Protein AF-A0A438C3E1-F1 (afdb_monomer)

Secondary structure (DSSP, 8-state):
-HHHHHHHHHHHHHHT-HHHHHHHHHHHHHHHHHHHHHHHHHHHHHHHHHHHHHHHHHHHHHHHHHHHHHHHSPPP---HHHHHHHH-SPPP----

Organism: Vitis vinifera (NCBI:txid29760)

Sequence (96 aa):
MEWGNRVMSIAARAANNNTVINVLLVGSFAALTVRSVNQQRNIEALEAEKESLVKTNKALKKTVWDWKQQLFGEPQPVPLARLKAIYGEAPPLQTG

Radius of gyration: 38.15 Å; Cα contacts (8 Å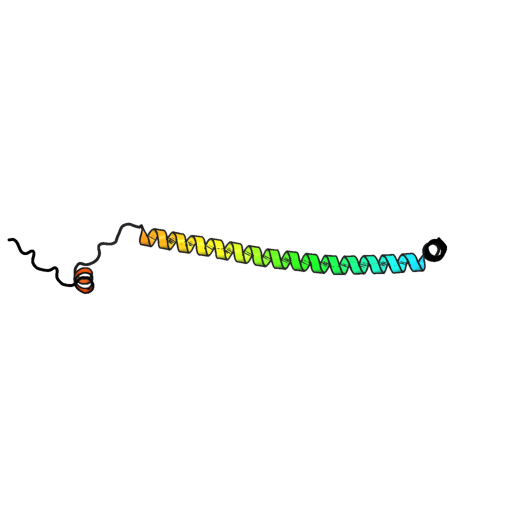, |Δi|>4): 8; chains: 1; bounding box: 75×18×107 Å

Foldseek 3Di:
DVVVVVVVVVVVVLVVDPVSVVVVVVVVVVVVVVVVVVVVVVVVVVVVVVVVVVVVVVVVVVVVVVVVCVVPPDDDPDDPVVVCVPVPDDDPPPPD

pLDDT: mean 84.18, std 11.84, range [44.78, 96.31]

Structure (mmCIF, N/CA/C/O backbone):
data_AF-A0A438C3E1-F1
#
_entry.id   AF-A0A438C3E1-F1
#
loop_
_atom_site.group_PDB
_atom_site.id
_atom_site.type_symbol
_atom_site.label_atom_id
_atom_site.label_alt_id
_atom_site.label_comp_id
_atom_site.label_asym_id
_atom_site.label_entity_id
_atom_site.label_seq_id
_atom_site.pdbx_PDB_ins_code
_atom_site.Cartn_x
_atom_site.Cartn_y
_atom_site.Cartn_z
_atom_site.occupancy
_atom_site.B_iso_or_equiv
_atom_site.auth_seq_id
_atom_site.auth_comp_id
_atom_site.auth_asym_id
_atom_site.auth_atom_id
_atom_site.pdbx_PDB_model_num
ATOM 1 N N . MET A 1 1 ? 44.626 4.286 -18.445 1.00 60.44 1 MET A N 1
ATOM 2 C CA . MET A 1 1 ? 44.160 4.931 -19.697 1.00 60.44 1 MET A CA 1
ATOM 3 C C . MET A 1 1 ? 43.727 3.919 -20.759 1.00 60.44 1 MET A C 1
ATOM 5 O O . MET A 1 1 ? 42.676 4.112 -21.351 1.00 60.44 1 MET A O 1
ATOM 9 N N . GLU A 1 2 ? 44.452 2.817 -20.977 1.00 73.31 2 GLU A N 1
ATOM 10 C CA . GLU A 1 2 ? 44.144 1.864 -22.064 1.00 73.31 2 GLU A CA 1
ATOM 11 C C . GLU A 1 2 ? 42.797 1.133 -21.938 1.00 73.31 2 GLU A C 1
ATOM 13 O O . GLU A 1 2 ? 42.116 0.920 -22.938 1.00 73.31 2 GLU A O 1
ATOM 18 N N . TRP A 1 3 ? 42.372 0.778 -20.722 1.00 76.19 3 TRP A N 1
ATOM 19 C CA . TRP A 1 3 ? 41.101 0.071 -20.509 1.00 76.19 3 TRP A CA 1
ATOM 20 C C . TRP A 1 3 ? 39.883 0.963 -20.791 1.00 76.19 3 TRP A C 1
ATOM 22 O O . TRP A 1 3 ? 38.938 0.530 -21.443 1.00 76.19 3 TRP A O 1
ATOM 32 N N . GLY A 1 4 ? 39.956 2.242 -20.403 1.00 78.56 4 GLY A N 1
ATOM 33 C CA . GLY A 1 4 ? 38.944 3.245 -20.744 1.00 78.56 4 GLY A CA 1
ATOM 34 C C . GLY A 1 4 ? 38.796 3.416 -22.257 1.00 78.56 4 GLY A C 1
ATOM 35 O O . GLY A 1 4 ? 37.681 3.373 -22.765 1.00 78.56 4 GLY A O 1
ATOM 36 N N . ASN A 1 5 ? 39.909 3.477 -22.998 1.00 79.75 5 ASN A N 1
ATOM 37 C CA . ASN A 1 5 ? 39.880 3.564 -24.463 1.00 79.75 5 ASN A CA 1
ATOM 38 C C . ASN A 1 5 ? 39.336 2.283 -25.129 1.00 79.75 5 ASN A C 1
ATOM 40 O O . ASN 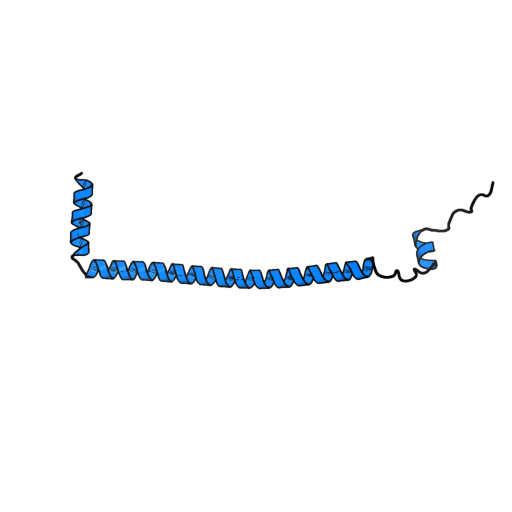A 1 5 ? 38.663 2.355 -26.160 1.00 79.75 5 ASN A O 1
ATOM 44 N N . ARG A 1 6 ? 39.561 1.102 -24.537 1.00 76.50 6 ARG A N 1
ATOM 45 C CA . ARG A 1 6 ? 38.965 -0.162 -25.012 1.00 76.50 6 ARG A CA 1
ATOM 46 C C . ARG A 1 6 ? 37.453 -0.199 -24.788 1.00 76.50 6 ARG A C 1
ATOM 48 O O . ARG A 1 6 ? 36.719 -0.525 -25.713 1.00 76.50 6 ARG A O 1
ATOM 55 N N . VAL A 1 7 ? 36.975 0.205 -23.614 1.00 80.94 7 VAL A N 1
ATOM 56 C CA . VAL A 1 7 ? 35.532 0.292 -23.330 1.00 80.94 7 VAL A CA 1
ATOM 57 C C . VAL A 1 7 ? 34.866 1.338 -24.225 1.00 80.94 7 VAL A C 1
ATOM 59 O O . VAL A 1 7 ? 33.825 1.060 -24.810 1.00 80.94 7 VAL A O 1
ATOM 62 N N . MET A 1 8 ? 35.502 2.496 -24.419 1.00 79.19 8 MET A N 1
ATOM 63 C CA . MET A 1 8 ? 35.003 3.559 -25.295 1.00 79.19 8 MET A CA 1
ATOM 64 C C . MET A 1 8 ? 34.905 3.105 -26.758 1.00 79.19 8 MET A C 1
ATOM 66 O O . MET A 1 8 ? 33.918 3.390 -27.429 1.00 79.19 8 MET A O 1
ATOM 70 N N . SER A 1 9 ? 35.897 2.363 -27.261 1.00 75.06 9 SER A N 1
ATOM 71 C CA . SER A 1 9 ? 35.894 1.869 -28.648 1.00 75.06 9 SER A CA 1
ATOM 72 C C . SER A 1 9 ? 34.887 0.736 -28.879 1.00 75.06 9 SER A C 1
ATOM 74 O O . SER A 1 9 ? 34.270 0.674 -29.944 1.00 75.06 9 SER A O 1
ATOM 76 N N . ILE A 1 10 ? 34.652 -0.118 -27.877 1.00 79.31 10 ILE A N 1
ATOM 77 C CA . ILE A 1 10 ? 33.579 -1.123 -27.901 1.00 79.31 10 ILE A CA 1
ATOM 78 C C . ILE A 1 10 ? 32.207 -0.440 -27.833 1.00 79.31 10 ILE A C 1
ATOM 80 O O . ILE A 1 10 ? 31.326 -0.779 -28.621 1.00 79.31 10 ILE A O 1
ATOM 84 N N . ALA A 1 11 ? 32.037 0.558 -26.961 1.00 76.38 11 ALA A N 1
ATOM 85 C CA . ALA A 1 11 ? 30.808 1.339 -26.853 1.00 76.38 11 ALA A CA 1
ATOM 86 C C . ALA A 1 11 ? 30.503 2.107 -28.148 1.00 76.38 11 ALA A C 1
ATOM 88 O O . ALA A 1 11 ? 29.370 2.078 -28.615 1.00 76.38 11 ALA A O 1
ATOM 89 N N . ALA A 1 12 ? 31.509 2.714 -28.782 1.00 75.75 12 ALA A N 1
ATOM 90 C CA . ALA A 1 12 ? 31.357 3.400 -30.064 1.00 75.75 12 ALA A CA 1
ATOM 91 C C . ALA A 1 12 ? 30.965 2.434 -31.198 1.00 75.75 12 ALA A C 1
ATOM 93 O O . ALA A 1 12 ? 30.094 2.749 -32.007 1.00 75.75 12 ALA A O 1
ATOM 94 N N . ARG A 1 13 ? 31.549 1.225 -31.237 1.00 72.81 13 ARG A N 1
ATOM 95 C CA . ARG A 1 13 ? 31.154 0.177 -32.198 1.00 72.81 13 ARG A CA 1
ATOM 96 C C . ARG A 1 13 ? 29.741 -0.350 -31.950 1.00 72.81 13 ARG A C 1
ATOM 98 O O . ARG A 1 13 ? 29.013 -0.580 -32.910 1.00 72.81 13 ARG A O 1
ATOM 105 N N . ALA A 1 14 ? 29.355 -0.529 -30.690 1.00 70.38 14 ALA A N 1
ATOM 106 C CA . ALA A 1 14 ? 28.012 -0.956 -30.311 1.00 70.38 14 ALA A CA 1
ATOM 107 C C . ALA A 1 14 ? 26.960 0.126 -30.615 1.00 70.38 14 ALA A C 1
ATOM 109 O O . ALA A 1 14 ? 25.891 -0.196 -31.123 1.00 70.38 14 ALA A O 1
ATOM 110 N N . ALA A 1 15 ? 27.284 1.401 -30.383 1.00 70.44 15 ALA A N 1
ATOM 111 C CA . ALA A 1 15 ? 26.413 2.539 -30.673 1.00 70.44 15 ALA A CA 1
ATOM 112 C C . ALA A 1 15 ? 26.235 2.798 -32.180 1.00 70.44 15 ALA A C 1
ATOM 114 O O . ALA A 1 15 ? 25.204 3.308 -32.604 1.00 70.44 15 ALA A O 1
ATOM 115 N N . ASN A 1 16 ? 27.200 2.406 -33.014 1.00 72.38 16 ASN A N 1
ATOM 116 C CA . ASN A 1 16 ? 27.048 2.481 -34.467 1.00 72.38 16 ASN A CA 1
ATOM 117 C C . ASN A 1 16 ? 26.206 1.322 -35.046 1.00 72.38 16 ASN A C 1
ATOM 119 O O . ASN A 1 16 ? 25.933 1.292 -36.244 1.00 72.38 16 ASN A O 1
ATOM 123 N N . ASN A 1 17 ? 25.797 0.351 -34.217 1.00 78.50 17 ASN A N 1
ATOM 124 C CA . ASN A 1 17 ? 24.948 -0.762 -34.627 1.00 78.50 17 ASN A CA 1
ATOM 125 C C . ASN A 1 17 ? 23.527 -0.591 -34.076 1.00 78.50 17 ASN A C 1
ATOM 127 O O . ASN A 1 17 ? 23.235 -0.926 -32.926 1.00 78.50 17 ASN A O 1
ATOM 131 N N . ASN A 1 18 ? 22.621 -0.137 -34.943 1.00 81.56 18 ASN A N 1
ATOM 132 C CA . ASN A 1 18 ? 21.215 0.108 -34.615 1.00 81.56 18 ASN A CA 1
ATOM 133 C C . ASN A 1 18 ? 20.504 -1.128 -34.017 1.00 81.56 18 ASN A C 1
ATOM 135 O O . ASN A 1 18 ? 19.584 -0.997 -33.216 1.00 81.56 18 ASN A O 1
ATOM 139 N N . THR A 1 19 ? 20.965 -2.340 -34.346 1.00 85.00 19 THR A N 1
ATOM 140 C CA . THR A 1 19 ? 20.435 -3.594 -33.783 1.00 85.00 19 THR A CA 1
ATOM 141 C C . THR A 1 19 ? 20.754 -3.723 -32.294 1.00 85.00 19 THR A C 1
ATOM 143 O O . THR A 1 19 ? 19.882 -4.083 -31.509 1.00 85.00 19 THR A O 1
ATOM 146 N N . VAL A 1 20 ? 21.986 -3.399 -31.883 1.00 85.50 20 VAL A N 1
ATOM 147 C CA . VAL A 1 20 ? 22.413 -3.489 -30.475 1.00 85.50 20 VAL A CA 1
ATOM 148 C C . VAL A 1 20 ? 21.674 -2.454 -29.633 1.00 85.50 20 VAL A C 1
ATOM 150 O O . VAL A 1 20 ? 21.195 -2.780 -28.547 1.00 85.50 20 VAL A O 1
ATOM 153 N N . ILE A 1 21 ? 21.519 -1.236 -30.160 1.00 86.19 21 ILE A N 1
ATOM 154 C CA . ILE A 1 21 ? 20.742 -0.176 -29.510 1.00 86.19 21 ILE A CA 1
ATOM 155 C C . ILE A 1 21 ? 19.284 -0.607 -29.340 1.00 86.19 21 ILE A C 1
ATOM 157 O O . ILE A 1 21 ? 18.766 -0.547 -28.228 1.00 86.19 21 ILE A O 1
ATOM 161 N N . ASN A 1 22 ? 18.628 -1.091 -30.398 1.00 88.81 22 ASN A N 1
ATOM 162 C CA . ASN A 1 22 ? 17.224 -1.497 -30.319 1.00 88.81 22 ASN A CA 1
ATOM 163 C C . ASN A 1 22 ? 17.004 -2.655 -29.342 1.00 88.81 22 ASN A C 1
ATOM 165 O O . ASN A 1 22 ? 16.060 -2.616 -28.558 1.00 88.81 22 ASN A O 1
ATOM 169 N N . VAL A 1 23 ? 17.890 -3.654 -29.325 1.00 91.19 23 VAL A N 1
ATOM 170 C CA . VAL A 1 23 ? 17.808 -4.762 -28.361 1.00 91.19 23 VAL A CA 1
ATOM 171 C C . VAL A 1 23 ? 17.978 -4.259 -26.927 1.00 91.19 23 VAL A C 1
ATOM 173 O O . VAL A 1 23 ? 17.210 -4.650 -26.048 1.00 91.19 23 VAL A O 1
ATOM 176 N N . LEU A 1 24 ? 18.935 -3.361 -26.678 1.00 90.31 24 LEU A N 1
ATOM 177 C CA . LEU A 1 24 ? 19.153 -2.789 -25.349 1.00 90.31 24 LEU A CA 1
ATOM 178 C C . LEU A 1 24 ? 17.973 -1.920 -24.896 1.00 90.31 24 LEU A C 1
ATOM 180 O O . LEU A 1 24 ? 17.569 -1.997 -23.736 1.00 90.31 24 LEU A O 1
ATOM 184 N N . LEU A 1 25 ? 17.390 -1.130 -25.799 1.00 93.31 25 LEU A N 1
ATOM 185 C CA . LEU A 1 25 ? 16.205 -0.321 -25.521 1.00 93.31 25 LEU A CA 1
ATOM 186 C C . LEU A 1 25 ? 14.991 -1.195 -25.207 1.00 93.31 25 LEU A C 1
ATOM 188 O O . LEU A 1 25 ? 14.326 -0.955 -24.203 1.00 93.31 25 LEU A O 1
ATOM 192 N N . VAL A 1 26 ? 14.735 -2.236 -26.003 1.00 95.62 26 VAL A N 1
ATOM 193 C CA . VAL A 1 26 ? 13.638 -3.185 -25.758 1.00 95.62 26 VAL A CA 1
ATOM 194 C C . VAL A 1 26 ? 13.842 -3.913 -24.432 1.00 95.62 26 VAL A C 1
ATOM 196 O O . VAL A 1 26 ? 12.910 -3.995 -23.634 1.00 95.62 26 VAL A O 1
ATOM 199 N N . GLY A 1 27 ? 15.061 -4.382 -24.151 1.00 95.62 27 GLY A N 1
ATOM 200 C CA . GLY A 1 27 ? 15.387 -5.021 -22.876 1.00 95.62 27 GLY A CA 1
ATOM 201 C C . GLY A 1 27 ? 15.199 -4.081 -21.683 1.00 95.62 27 GLY A C 1
ATOM 202 O O . GLY A 1 27 ? 14.601 -4.465 -20.679 1.00 95.62 27 GLY A O 1
ATOM 203 N N . SER A 1 28 ? 15.639 -2.827 -21.811 1.00 94.94 28 SER A N 1
ATOM 204 C CA . SER A 1 28 ? 15.468 -1.806 -20.771 1.00 94.94 28 SER A CA 1
ATOM 205 C C . SER A 1 28 ? 13.995 -1.468 -20.554 1.00 94.94 28 SER A C 1
ATOM 207 O O . SER A 1 28 ? 13.543 -1.392 -19.413 1.00 94.94 28 SER A O 1
ATOM 209 N N . PHE A 1 29 ? 13.228 -1.313 -21.635 1.00 96.12 29 PHE A N 1
ATOM 210 C CA . PHE A 1 29 ? 11.800 -1.030 -21.565 1.00 96.12 29 PHE A CA 1
ATOM 211 C C . PHE A 1 29 ? 11.049 -2.184 -20.902 1.00 96.12 29 PHE A C 1
ATOM 213 O O . PHE A 1 29 ? 10.314 -1.952 -19.950 1.00 96.12 29 PHE A O 1
ATOM 220 N N . ALA A 1 30 ? 11.316 -3.429 -21.304 1.00 96.31 30 ALA A N 1
ATOM 221 C CA . ALA A 1 30 ? 10.719 -4.609 -20.687 1.00 96.31 30 ALA A CA 1
ATOM 222 C C . ALA A 1 30 ? 11.036 -4.698 -19.184 1.00 96.31 30 ALA A C 1
ATOM 224 O O . ALA A 1 30 ? 10.134 -4.920 -18.374 1.00 96.31 30 ALA A O 1
ATOM 225 N N . ALA A 1 31 ? 12.292 -4.463 -18.791 1.00 96.19 31 ALA A N 1
ATOM 226 C CA . ALA A 1 31 ? 12.688 -4.451 -17.385 1.00 96.19 31 ALA A CA 1
ATOM 227 C C . ALA A 1 31 ? 11.955 -3.357 -16.586 1.00 96.19 31 ALA A C 1
ATOM 229 O O . ALA A 1 31 ? 11.470 -3.611 -15.480 1.00 96.19 31 ALA A O 1
ATOM 230 N N . LEU A 1 32 ? 11.829 -2.152 -17.152 1.00 96.00 32 LEU A N 1
ATOM 231 C CA . LEU A 1 32 ? 11.080 -1.052 -16.544 1.00 96.00 32 LEU A CA 1
ATOM 232 C C . LEU A 1 32 ? 9.584 -1.363 -16.445 1.00 96.00 32 LEU A C 1
ATOM 234 O O . LEU A 1 32 ? 8.988 -1.077 -15.410 1.00 96.00 32 LEU A O 1
ATOM 238 N N . THR A 1 33 ? 8.983 -1.992 -17.458 1.00 96.12 33 THR A N 1
ATOM 239 C CA . THR A 1 33 ? 7.572 -2.402 -17.434 1.00 96.12 33 THR A CA 1
ATOM 240 C C . THR A 1 33 ? 7.316 -3.437 -16.346 1.00 96.12 33 THR A C 1
ATOM 242 O O . THR A 1 33 ? 6.400 -3.260 -15.548 1.00 96.12 33 THR A O 1
ATOM 245 N N . VAL A 1 34 ? 8.148 -4.479 -16.245 1.00 96.00 34 VAL A N 1
ATOM 246 C CA . VAL A 1 34 ? 8.019 -5.498 -15.188 1.00 96.00 34 VAL A CA 1
ATOM 247 C C . VAL A 1 34 ? 8.139 -4.856 -13.807 1.00 96.00 34 VAL A C 1
ATOM 249 O O . VAL A 1 34 ? 7.310 -5.104 -12.930 1.00 96.00 34 VAL A O 1
ATOM 252 N N . ARG A 1 35 ? 9.134 -3.980 -13.618 1.00 95.50 35 ARG A N 1
ATOM 253 C CA . ARG A 1 35 ? 9.295 -3.234 -12.366 1.00 95.50 35 ARG A CA 1
ATOM 254 C C . ARG A 1 35 ? 8.076 -2.358 -12.068 1.00 95.50 35 ARG A C 1
ATOM 256 O O . ARG A 1 35 ? 7.627 -2.336 -10.926 1.00 95.50 35 ARG A O 1
ATOM 263 N N . SER A 1 36 ? 7.546 -1.665 -13.073 1.00 94.75 36 SER A N 1
ATOM 264 C CA . SER A 1 36 ? 6.390 -0.774 -12.944 1.00 94.75 36 SER A CA 1
ATOM 265 C C . SER A 1 36 ? 5.127 -1.536 -12.540 1.00 94.75 36 SER A C 1
ATOM 267 O O . SER A 1 36 ? 4.471 -1.142 -11.579 1.00 94.75 36 SER A O 1
ATOM 269 N N . VAL A 1 37 ? 4.840 -2.672 -13.181 1.00 96.00 37 VAL A N 1
ATOM 270 C CA . VAL A 1 37 ? 3.694 -3.526 -12.831 1.00 96.00 37 VAL A CA 1
ATOM 271 C C . VAL A 1 37 ? 3.826 -4.056 -11.405 1.00 96.00 37 VAL A C 1
ATOM 273 O O . VAL A 1 37 ? 2.867 -4.025 -10.640 1.00 96.00 37 VAL A O 1
ATOM 276 N N . ASN A 1 38 ? 5.018 -4.504 -11.005 1.00 94.31 38 ASN A N 1
ATOM 277 C CA . ASN A 1 38 ? 5.227 -4.986 -9.642 1.00 94.31 38 ASN A CA 1
ATOM 278 C C . ASN A 1 38 ? 5.021 -3.873 -8.599 1.00 94.31 38 ASN A C 1
ATOM 280 O O . ASN A 1 38 ? 4.440 -4.104 -7.542 1.00 94.31 38 ASN A O 1
ATOM 284 N N . GLN A 1 39 ? 5.461 -2.650 -8.908 1.00 95.25 39 GLN A N 1
ATOM 285 C CA . GLN A 1 39 ? 5.226 -1.487 -8.051 1.00 95.25 39 GLN A CA 1
ATOM 286 C C . GLN A 1 39 ? 3.739 -1.124 -7.960 1.00 95.25 39 GLN A C 1
ATOM 288 O O . GLN A 1 39 ? 3.265 -0.876 -6.855 1.00 95.25 39 GLN A O 1
ATOM 293 N N . GLN A 1 40 ? 3.000 -1.141 -9.073 1.00 94.88 40 GLN A N 1
ATOM 294 C CA . GLN A 1 40 ? 1.552 -0.895 -9.073 1.00 94.88 40 GLN A CA 1
ATOM 295 C C . GLN A 1 40 ? 0.809 -1.908 -8.199 1.00 94.88 40 GLN A C 1
ATOM 297 O O . GLN A 1 40 ? 0.060 -1.510 -7.314 1.00 94.88 40 GLN A O 1
ATOM 302 N N . ARG A 1 41 ? 1.100 -3.205 -8.355 1.00 93.94 41 ARG A N 1
ATOM 303 C CA . ARG A 1 41 ? 0.477 -4.262 -7.538 1.00 93.94 41 ARG A CA 1
ATOM 304 C C . ARG A 1 41 ? 0.747 -4.087 -6.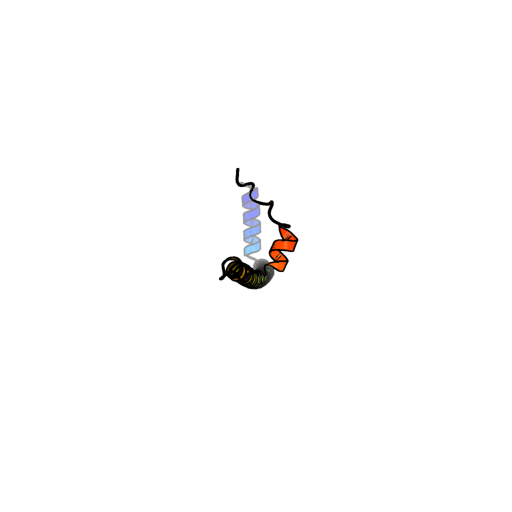045 1.00 93.94 41 ARG A C 1
ATOM 306 O O . ARG A 1 41 ? -0.142 -4.312 -5.231 1.00 93.94 41 ARG A O 1
ATOM 313 N N . ASN A 1 42 ? 1.959 -3.669 -5.682 1.00 95.62 42 ASN A N 1
ATOM 314 C CA . ASN A 1 42 ? 2.294 -3.395 -4.286 1.00 95.62 42 ASN A CA 1
ATOM 315 C C . ASN A 1 42 ? 1.515 -2.195 -3.737 1.00 95.62 42 ASN A C 1
ATOM 317 O O . ASN A 1 42 ? 1.069 -2.242 -2.594 1.00 95.62 42 ASN A O 1
ATOM 321 N N . ILE A 1 43 ? 1.349 -1.134 -4.532 1.00 95.12 43 ILE A N 1
ATOM 322 C CA . ILE A 1 43 ? 0.563 0.042 -4.140 1.00 95.12 43 ILE A CA 1
ATOM 323 C C . ILE A 1 43 ? -0.899 -0.349 -3.922 1.00 95.12 43 ILE A C 1
ATOM 325 O O . ILE A 1 43 ? -1.447 -0.031 -2.873 1.00 95.12 43 ILE A O 1
ATOM 329 N N . GLU A 1 44 ? -1.498 -1.088 -4.856 1.00 95.00 44 GLU A N 1
ATOM 330 C CA . GLU A 1 44 ? -2.885 -1.556 -4.742 1.00 95.00 44 GLU A CA 1
ATOM 331 C C . GLU A 1 44 ? -3.095 -2.432 -3.499 1.00 95.00 44 GLU A C 1
ATOM 333 O O . GLU A 1 44 ? -4.063 -2.247 -2.761 1.00 95.00 44 GLU A O 1
ATOM 338 N N . ALA A 1 45 ? -2.167 -3.354 -3.219 1.00 95.06 45 ALA A N 1
ATOM 339 C CA . ALA A 1 45 ? -2.226 -4.188 -2.020 1.00 95.06 45 ALA A CA 1
ATOM 340 C C . ALA A 1 45 ? -2.137 -3.350 -0.733 1.00 95.06 45 ALA A C 1
ATOM 342 O O . ALA A 1 45 ? -2.952 -3.517 0.174 1.00 95.06 45 ALA A O 1
ATOM 343 N N . LEU A 1 46 ? -1.191 -2.406 -0.672 1.00 95.19 46 LEU A N 1
ATOM 344 C CA . LEU A 1 46 ? -1.029 -1.494 0.465 1.00 95.19 46 LEU A CA 1
ATOM 345 C C . LEU A 1 46 ? -2.249 -0.590 0.663 1.00 95.19 46 LEU A C 1
ATOM 347 O O . LEU A 1 46 ? -2.621 -0.292 1.797 1.00 95.19 46 LEU A O 1
ATOM 351 N N . GLU A 1 47 ? -2.879 -0.143 -0.420 1.00 95.31 47 GLU A N 1
ATOM 352 C CA . GLU A 1 47 ? -4.081 0.682 -0.359 1.00 95.31 47 GLU A CA 1
ATOM 353 C C . GLU A 1 47 ? -5.277 -0.117 0.171 1.00 95.31 47 GLU A C 1
ATOM 355 O O . GLU A 1 47 ? -5.949 0.343 1.096 1.00 95.31 47 GLU A O 1
ATOM 360 N N . ALA A 1 48 ? -5.464 -1.355 -0.296 1.00 93.50 48 ALA A N 1
ATOM 361 C CA . ALA A 1 48 ? -6.486 -2.258 0.230 1.00 93.50 48 ALA A CA 1
ATOM 362 C C . ALA A 1 48 ? -6.274 -2.580 1.723 1.00 93.50 48 ALA A C 1
ATOM 364 O O . ALA A 1 48 ? -7.220 -2.554 2.521 1.00 93.50 48 ALA A O 1
ATOM 365 N N . GLU A 1 49 ? -5.031 -2.838 2.139 1.00 94.00 49 GLU A N 1
ATOM 366 C CA . GLU A 1 49 ? -4.691 -3.046 3.550 1.00 94.00 49 GLU A CA 1
ATOM 367 C C . GLU A 1 49 ? -4.957 -1.795 4.389 1.00 94.00 49 GLU A C 1
ATOM 369 O O . GLU A 1 49 ? -5.556 -1.881 5.464 1.00 94.00 49 GLU A O 1
ATOM 374 N N . LYS A 1 50 ? -4.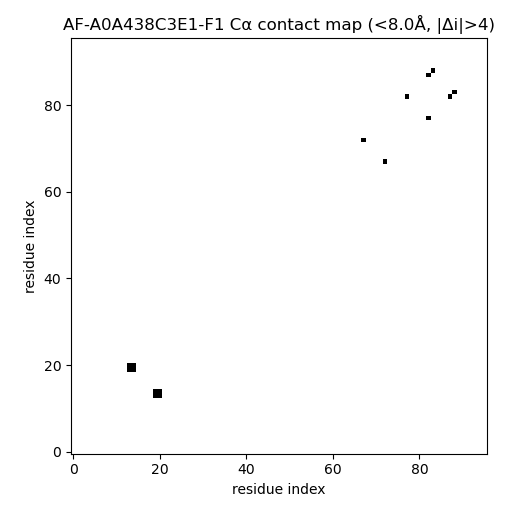569 -0.616 3.893 1.00 95.38 50 LYS A N 1
ATOM 375 C CA . LYS A 1 50 ? -4.836 0.665 4.550 1.00 95.38 50 LYS A CA 1
ATOM 376 C C . LYS A 1 50 ? -6.335 0.890 4.725 1.00 95.38 50 LYS A C 1
ATOM 378 O O . LYS A 1 50 ? -6.752 1.265 5.818 1.00 95.38 50 LYS A O 1
ATOM 383 N N . GLU A 1 51 ? -7.153 0.672 3.698 1.00 93.50 51 GLU A N 1
ATOM 384 C CA . GLU A 1 51 ? -8.610 0.818 3.801 1.00 93.50 51 GLU A CA 1
ATOM 385 C C . GLU A 1 51 ? -9.205 -0.1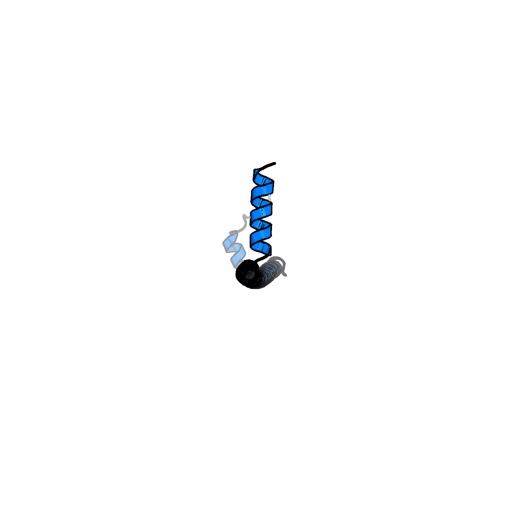28 4.849 1.00 93.50 51 GLU A C 1
ATOM 387 O O . GLU A 1 51 ? -10.001 0.294 5.698 1.00 93.50 51 GLU A O 1
ATOM 392 N N . SER A 1 52 ? -8.764 -1.389 4.848 1.00 92.69 52 SER A N 1
ATOM 393 C CA . SER A 1 52 ? -9.147 -2.381 5.855 1.00 92.69 52 SER A CA 1
ATOM 394 C C . SER A 1 52 ? -8.757 -1.932 7.269 1.00 92.69 52 SER A C 1
ATOM 396 O O . SER A 1 52 ? -9.591 -1.919 8.181 1.00 92.69 52 SER A O 1
ATOM 398 N N . LEU A 1 53 ? -7.518 -1.472 7.460 1.00 95.62 53 LEU A N 1
ATOM 399 C CA . LEU A 1 53 ? -7.016 -0.966 8.739 1.00 95.62 53 LEU A CA 1
ATOM 400 C C . LEU A 1 53 ? -7.761 0.288 9.205 1.00 95.62 53 LEU A C 1
ATOM 402 O O . LEU A 1 53 ? -8.100 0.410 10.380 1.00 95.62 53 LEU A O 1
ATOM 406 N N . VAL A 1 54 ? -8.070 1.219 8.305 1.00 96.00 54 VAL A N 1
ATOM 407 C CA . VAL A 1 54 ? -8.851 2.419 8.635 1.00 96.00 54 VAL A CA 1
ATOM 408 C C . VAL A 1 54 ? -10.258 2.029 9.085 1.00 96.00 54 VAL A C 1
ATOM 410 O O . VAL A 1 54 ? -10.754 2.552 10.090 1.00 96.00 54 VAL A O 1
ATOM 413 N N . LYS A 1 55 ? -10.894 1.077 8.394 1.00 94.94 55 LYS A N 1
ATOM 414 C CA . LYS A 1 55 ? -12.218 0.566 8.759 1.00 94.94 55 LYS A CA 1
ATOM 415 C C . LYS A 1 55 ? -12.203 -0.104 10.132 1.00 94.94 55 LYS A C 1
ATOM 417 O O . LYS A 1 55 ? -13.059 0.212 10.963 1.00 94.94 55 LYS A O 1
ATOM 422 N N . THR A 1 56 ? -11.235 -0.980 10.397 1.00 93.50 56 THR A N 1
ATOM 423 C CA . THR A 1 56 ? -11.113 -1.657 11.699 1.00 93.50 56 THR A CA 1
ATOM 424 C C . THR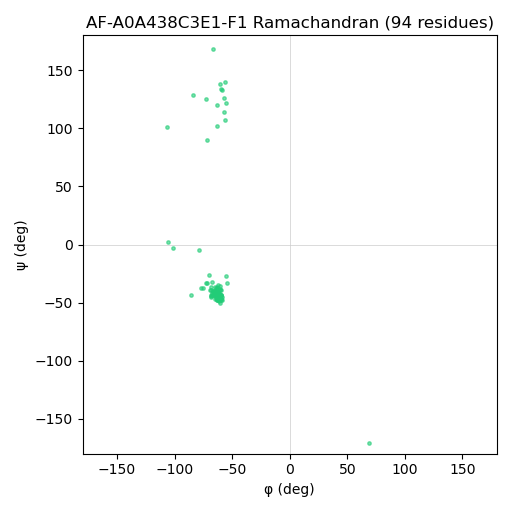 A 1 56 ? -10.790 -0.672 12.820 1.00 93.50 56 THR A C 1
ATOM 426 O O . THR A 1 56 ? -11.426 -0.723 13.870 1.00 93.50 56 THR A O 1
ATOM 429 N N . ASN A 1 57 ? -9.902 0.301 12.595 1.00 95.81 57 ASN A N 1
ATOM 430 C CA . ASN A 1 57 ? -9.579 1.334 13.580 1.00 95.81 57 ASN A CA 1
ATOM 431 C C . ASN A 1 57 ? -10.800 2.205 13.917 1.00 95.81 57 ASN A C 1
ATOM 433 O O . ASN A 1 57 ? -11.053 2.499 15.086 1.00 95.81 57 ASN A O 1
ATOM 437 N N . LYS A 1 58 ? -11.600 2.581 12.911 1.00 95.12 58 LYS A N 1
ATOM 438 C CA . LYS A 1 58 ? -12.850 3.325 13.119 1.00 95.12 58 LYS A CA 1
ATOM 439 C C . LYS A 1 58 ? -13.872 2.501 13.903 1.00 95.12 58 LYS A C 1
ATOM 441 O O . LYS A 1 58 ? -14.516 3.042 14.801 1.00 95.12 58 LYS A O 1
ATOM 446 N N . ALA A 1 59 ? -14.005 1.212 13.590 1.00 94.31 59 ALA A N 1
ATOM 447 C CA . ALA A 1 59 ? -14.879 0.305 14.325 1.00 94.31 59 ALA A CA 1
ATOM 448 C C . ALA A 1 59 ? -14.447 0.189 15.795 1.00 94.31 59 ALA A C 1
ATOM 450 O O . ALA A 1 59 ? -15.265 0.422 16.679 1.00 94.31 59 ALA A O 1
ATOM 451 N N . LEU A 1 60 ? -13.158 -0.046 16.055 1.00 95.44 60 LEU A N 1
ATOM 452 C CA . LEU A 1 60 ? -12.596 -0.123 17.408 1.00 95.44 60 LEU A CA 1
ATOM 453 C C . LEU A 1 60 ? -12.784 1.174 18.198 1.00 95.44 60 LEU A C 1
ATOM 455 O O . LEU A 1 60 ? -13.181 1.153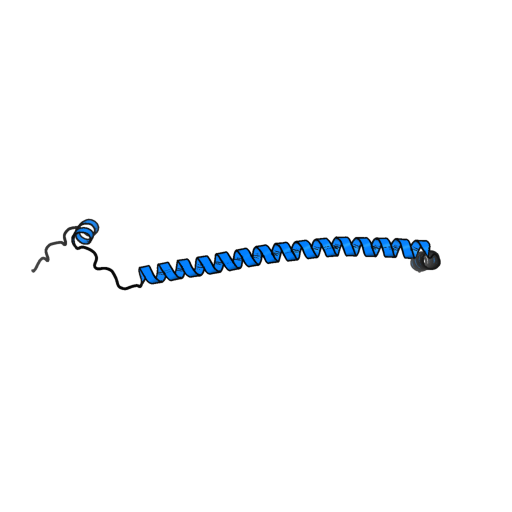 19.358 1.00 95.44 60 LEU A O 1
ATOM 459 N N . LYS A 1 61 ? -12.553 2.334 17.578 1.00 94.19 61 LYS A N 1
ATOM 460 C CA . LYS A 1 61 ? -12.815 3.623 18.235 1.00 94.19 61 LYS A CA 1
ATOM 461 C C . LYS A 1 61 ? -14.285 3.774 18.615 1.00 94.19 61 LYS A C 1
ATOM 463 O O . LYS A 1 61 ? -14.580 4.270 19.698 1.00 94.19 61 LYS A O 1
ATOM 468 N N . LYS A 1 62 ? -15.203 3.323 17.753 1.00 94.19 62 LYS A N 1
ATOM 469 C CA . LYS A 1 62 ? -16.638 3.329 18.052 1.00 94.19 62 LYS A CA 1
ATOM 470 C C . LYS A 1 62 ? -16.983 2.385 19.205 1.00 94.19 62 LYS A C 1
ATOM 472 O O . LYS A 1 62 ? -17.742 2.797 20.073 1.00 94.19 62 LYS A O 1
ATOM 477 N N . THR A 1 63 ? -16.432 1.172 19.248 1.00 93.50 63 THR A N 1
ATOM 478 C CA . THR A 1 63 ? -16.701 0.235 20.355 1.00 93.50 63 THR A CA 1
ATOM 479 C C . THR A 1 63 ? -16.159 0.759 21.678 1.00 93.50 63 THR A C 1
ATOM 481 O O . THR A 1 63 ? -16.861 0.724 22.679 1.00 93.50 63 THR A O 1
ATOM 484 N N . VAL A 1 64 ? -14.946 1.320 21.680 1.00 94.69 64 VAL A N 1
ATOM 485 C CA . VAL A 1 64 ? -14.361 1.951 22.872 1.00 94.69 64 VAL A CA 1
ATOM 486 C C . VAL A 1 64 ? -15.215 3.127 23.342 1.00 94.69 64 VAL A C 1
ATOM 488 O O . VAL A 1 64 ? -15.440 3.287 24.540 1.00 94.69 64 VAL A O 1
ATOM 491 N N . TRP A 1 65 ? -15.714 3.944 22.413 1.00 93.56 65 TRP A N 1
ATOM 492 C CA . TRP A 1 65 ? -16.618 5.038 22.750 1.00 93.56 65 TRP A CA 1
ATOM 493 C C . TRP A 1 65 ? -17.929 4.536 23.358 1.00 93.56 65 TRP A C 1
ATOM 495 O O . TRP A 1 65 ? -18.360 5.064 24.376 1.00 93.56 65 TRP A O 1
ATOM 505 N N . ASP A 1 66 ? -18.536 3.508 22.772 1.00 92.38 66 ASP A N 1
ATOM 506 C CA . ASP A 1 66 ? -19.780 2.916 23.264 1.00 92.38 66 ASP A CA 1
ATOM 507 C C . ASP A 1 66 ? -19.612 2.336 24.676 1.00 92.38 66 ASP A C 1
ATOM 509 O O . ASP A 1 66 ? -20.379 2.661 25.578 1.00 92.38 66 ASP A O 1
ATOM 513 N N . TRP A 1 67 ? -18.530 1.594 24.920 1.00 91.69 67 TRP A N 1
ATOM 514 C CA . TRP A 1 67 ? -18.191 1.113 26.261 1.00 91.69 67 TRP A CA 1
ATOM 515 C C . TRP A 1 67 ? -17.963 2.249 27.252 1.00 91.69 67 TRP A C 1
ATOM 517 O O . TRP A 1 67 ? -18.397 2.160 28.397 1.00 91.69 67 TRP A O 1
ATOM 527 N N . LYS A 1 68 ? -17.329 3.344 26.821 1.00 90.25 68 LYS A N 1
ATOM 528 C CA . LYS A 1 68 ? -17.193 4.540 27.655 1.00 90.25 68 LYS A CA 1
ATOM 529 C C . LYS A 1 68 ? -18.569 5.117 28.005 1.00 90.25 68 LYS A C 1
ATOM 531 O O . LYS A 1 68 ? -18.796 5.458 29.158 1.00 90.25 68 LYS A O 1
ATOM 536 N N . GLN 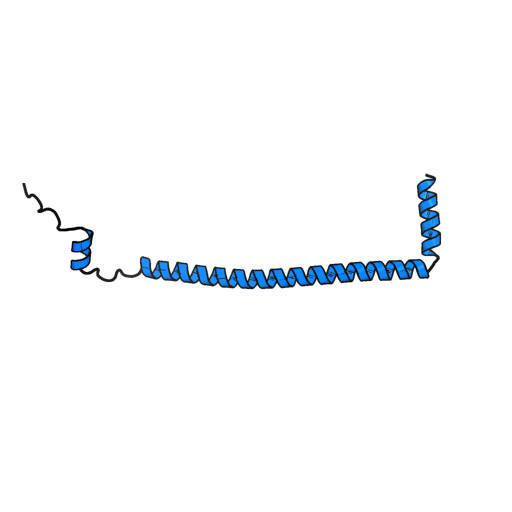A 1 69 ? -19.493 5.200 27.052 1.00 89.00 69 GLN A N 1
ATOM 537 C CA . GLN A 1 69 ? -20.854 5.670 27.326 1.00 89.00 69 GLN A CA 1
ATOM 538 C C . GLN A 1 69 ? -21.607 4.737 28.280 1.00 89.00 69 GLN A C 1
ATOM 540 O O . GLN A 1 69 ? -22.308 5.219 29.158 1.00 89.00 69 GLN A O 1
ATOM 545 N N . GLN A 1 70 ? -21.424 3.421 28.172 1.00 84.25 70 GLN A N 1
ATOM 546 C CA . GLN A 1 70 ? -22.031 2.466 29.105 1.00 84.25 70 GLN A CA 1
ATOM 547 C C . GLN A 1 70 ? -21.440 2.562 30.522 1.00 84.25 70 GLN A C 1
ATOM 549 O O . GLN A 1 70 ? -22.169 2.412 31.496 1.00 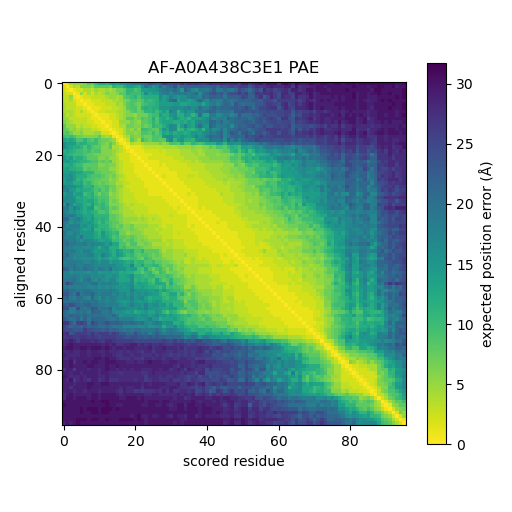84.25 70 GLN A O 1
ATOM 554 N N . LEU A 1 71 ? -20.133 2.817 30.648 1.00 82.44 71 LEU A N 1
ATOM 555 C CA . LEU A 1 71 ? -19.441 2.916 31.942 1.00 82.44 71 LEU A CA 1
ATOM 556 C C . LEU A 1 71 ? -19.681 4.244 32.664 1.00 82.44 71 LEU A C 1
ATOM 558 O O . LEU A 1 71 ? -19.761 4.267 33.887 1.00 82.44 71 LEU A O 1
ATOM 562 N N . PHE A 1 72 ? -19.741 5.344 31.913 1.00 80.81 72 PHE A N 1
ATOM 563 C CA . PHE A 1 72 ? -19.882 6.700 32.454 1.00 80.81 72 PHE A CA 1
ATOM 564 C C . PHE A 1 72 ? -21.287 7.282 32.260 1.00 80.81 72 PHE A C 1
ATOM 566 O O . PHE A 1 72 ? -21.525 8.436 32.611 1.00 80.81 72 PHE A O 1
ATOM 573 N N . GLY A 1 73 ? -22.201 6.505 31.679 1.00 77.00 73 GLY A N 1
ATOM 574 C CA . GLY A 1 73 ? -23.618 6.826 31.616 1.00 77.00 73 GLY A CA 1
ATOM 575 C C . GLY A 1 73 ? -24.259 6.797 33.000 1.00 77.00 73 GLY A C 1
ATOM 576 O O . GLY A 1 73 ? -23.662 6.335 33.974 1.00 77.00 73 GLY A O 1
ATOM 577 N N . GLU A 1 74 ? -25.482 7.316 33.088 1.00 67.88 74 GLU A N 1
ATOM 578 C CA . GLU A 1 74 ? -26.228 7.370 34.342 1.00 67.88 74 GLU A CA 1
ATOM 579 C C . GLU A 1 74 ? -26.337 5.956 34.945 1.00 67.88 74 GLU A C 1
ATOM 581 O O . GLU A 1 74 ? -26.806 5.033 34.264 1.00 67.88 74 GLU A O 1
ATOM 586 N N . PRO A 1 75 ? -25.848 5.735 36.180 1.00 66.06 75 PRO A N 1
ATOM 587 C CA . PRO A 1 75 ? -25.836 4.407 36.764 1.00 66.06 75 PRO A CA 1
ATOM 588 C C . PRO A 1 75 ? -27.276 3.929 36.928 1.00 66.06 75 PRO A C 1
ATOM 590 O O . PRO A 1 75 ? -28.065 4.535 37.653 1.00 66.06 75 PRO A O 1
ATOM 593 N N . GLN A 1 76 ? -27.621 2.817 36.276 1.00 67.94 76 GLN A N 1
ATOM 594 C CA . GLN A 1 76 ? -28.896 2.164 36.550 1.00 67.94 76 GLN A CA 1
ATOM 595 C C . GLN A 1 76 ? -28.929 1.769 38.034 1.00 67.94 76 GLN A C 1
ATOM 597 O O . GLN A 1 76 ? -27.937 1.219 38.529 1.00 67.94 76 GLN A O 1
ATOM 602 N N . PRO A 1 77 ? -30.032 2.038 38.757 1.00 67.50 77 PRO A N 1
ATOM 603 C CA . PRO A 1 77 ? -30.115 1.749 40.181 1.00 67.50 77 PRO A CA 1
ATOM 604 C C . PRO A 1 77 ? -29.847 0.260 40.420 1.00 67.50 77 PRO A C 1
ATOM 606 O O . PRO A 1 77 ? -30.591 -0.612 39.969 1.00 67.50 77 PRO A O 1
ATOM 609 N N . VAL A 1 78 ? -28.739 -0.038 41.102 1.00 69.69 78 VAL A N 1
ATOM 610 C CA . VAL A 1 78 ? -28.329 -1.417 41.378 1.00 69.69 78 VAL A CA 1
ATOM 611 C C . VAL A 1 78 ? -29.266 -1.990 42.448 1.00 69.69 78 VAL A C 1
ATOM 613 O O . VAL A 1 78 ? -29.384 -1.395 43.521 1.00 69.69 78 VAL A O 1
ATOM 616 N N . PRO A 1 79 ? -29.927 -3.141 42.211 1.00 77.44 79 PRO A N 1
ATOM 617 C CA . PRO A 1 79 ? -30.838 -3.724 43.188 1.00 77.44 79 PRO A CA 1
ATOM 618 C C . PRO A 1 79 ? -30.125 -4.022 44.509 1.00 77.44 79 PRO A C 1
ATOM 620 O O . PRO A 1 79 ? -29.075 -4.669 44.523 1.00 77.44 79 PRO A O 1
ATOM 623 N N . LEU A 1 80 ? -30.737 -3.628 45.627 1.00 71.38 80 LEU A N 1
ATOM 624 C CA . LEU A 1 80 ? -30.198 -3.849 46.975 1.00 71.38 80 LEU A CA 1
ATOM 625 C C . LEU A 1 80 ? -29.885 -5.327 47.255 1.00 71.38 80 LEU A C 1
ATOM 627 O O . LEU A 1 80 ? -28.897 -5.630 47.915 1.00 71.38 80 LEU A O 1
ATOM 631 N N . ALA A 1 81 ? -30.663 -6.257 46.689 1.00 77.56 81 ALA A N 1
ATOM 632 C CA . ALA A 1 81 ? -30.399 -7.695 46.781 1.00 77.56 81 ALA A CA 1
ATOM 633 C C . ALA A 1 81 ? -29.040 -8.097 46.170 1.00 77.56 81 ALA A C 1
ATOM 635 O O . ALA A 1 81 ? -28.352 -8.962 46.706 1.00 77.56 81 ALA A O 1
ATOM 636 N N . ARG A 1 82 ? -28.622 -7.442 45.077 1.00 76.88 82 ARG A N 1
ATOM 637 C CA . ARG A 1 82 ? -27.327 -7.680 44.420 1.00 76.88 82 ARG A CA 1
ATOM 638 C C . ARG A 1 82 ? -26.178 -7.065 45.220 1.00 76.88 82 ARG A C 1
ATOM 640 O O . ARG A 1 82 ? -25.130 -7.688 45.334 1.00 76.88 82 ARG A O 1
ATOM 647 N N . LEU A 1 83 ? -26.387 -5.893 45.820 1.00 76.12 83 LEU A N 1
ATOM 648 C CA . LEU A 1 83 ? -25.408 -5.279 46.723 1.00 76.12 83 LEU A CA 1
ATOM 649 C C . LEU A 1 83 ? -25.206 -6.122 47.991 1.00 76.12 83 LEU A C 1
ATOM 651 O O . LEU A 1 83 ? -24.065 -6.391 48.353 1.00 76.12 83 LEU A O 1
ATOM 655 N N . LYS A 1 84 ? -26.291 -6.624 48.598 1.00 78.06 84 LYS A N 1
ATOM 656 C CA . LYS A 1 84 ? -26.247 -7.524 49.764 1.00 78.06 84 LYS A CA 1
ATOM 657 C C . LYS A 1 84 ? -25.536 -8.849 49.457 1.00 78.06 84 LYS A C 1
ATOM 659 O O . LYS A 1 84 ? -24.831 -9.372 50.311 1.00 78.06 84 LYS A O 1
ATOM 664 N N . ALA A 1 85 ? -25.680 -9.376 48.239 1.00 80.75 85 ALA A N 1
ATOM 665 C CA . ALA A 1 85 ? -24.986 -10.592 47.812 1.00 80.75 85 ALA A CA 1
ATOM 666 C C . ALA A 1 85 ? -23.472 -10.395 47.588 1.00 80.75 85 ALA A C 1
ATOM 668 O O . ALA A 1 85 ? -22.709 -11.327 47.815 1.00 80.75 85 ALA A O 1
ATOM 669 N N . ILE A 1 86 ? -23.037 -9.209 47.138 1.00 80.81 86 ILE A N 1
ATOM 670 C CA . ILE A 1 86 ? -21.621 -8.914 46.844 1.00 80.81 86 ILE A CA 1
ATOM 671 C C . ILE A 1 86 ? -20.868 -8.452 48.096 1.00 80.81 86 ILE A C 1
ATOM 673 O O . ILE A 1 86 ? -19.737 -8.872 48.321 1.00 80.81 86 ILE A O 1
ATOM 677 N N . TYR A 1 87 ? -21.482 -7.582 48.898 1.00 83.69 87 TYR A N 1
ATOM 678 C CA . TYR A 1 87 ? -20.831 -6.940 50.044 1.00 83.69 87 TYR A CA 1
ATOM 679 C C . TYR A 1 87 ? -21.199 -7.566 51.395 1.00 83.69 87 TYR A C 1
ATOM 681 O O . TYR A 1 87 ? -20.640 -7.172 52.416 1.00 83.69 87 TYR A O 1
ATOM 689 N N . GLY A 1 88 ? -22.099 -8.554 51.415 1.00 78.56 88 GLY A N 1
ATOM 690 C CA . GLY A 1 88 ? -22.598 -9.149 52.652 1.00 78.56 88 GLY A CA 1
ATOM 691 C C . GLY A 1 88 ? -23.484 -8.190 53.452 1.00 78.56 88 GLY A C 1
ATOM 692 O O . GLY A 1 88 ? -23.903 -7.133 52.978 1.00 78.56 88 GLY A O 1
ATOM 693 N N . GLU A 1 89 ? -23.820 -8.584 54.676 1.00 77.00 89 GLU A N 1
ATOM 694 C CA . GLU A 1 89 ? -24.583 -7.754 55.609 1.00 77.00 89 GLU A CA 1
ATOM 695 C C . GLU A 1 89 ? -23.617 -6.801 56.333 1.00 77.00 89 GLU A C 1
ATOM 697 O O . GLU A 1 89 ? -22.576 -7.236 56.827 1.00 77.00 89 GLU A O 1
ATOM 702 N N . ALA A 1 90 ? -23.917 -5.496 56.351 1.00 69.69 90 ALA A N 1
ATOM 703 C CA . ALA A 1 90 ? -23.058 -4.517 57.015 1.00 69.69 90 ALA A CA 1
ATOM 704 C C . ALA A 1 90 ? -22.938 -4.849 58.518 1.00 69.69 90 ALA A C 1
ATOM 706 O O . ALA A 1 90 ? -23.958 -5.180 59.133 1.00 69.69 90 ALA A O 1
ATOM 707 N N . PRO A 1 91 ? -21.740 -4.752 59.131 1.00 68.06 91 PRO A N 1
ATOM 708 C CA . PRO A 1 91 ? -21.592 -4.949 60.568 1.00 68.06 91 PRO A CA 1
ATOM 709 C C . PRO A 1 91 ? -22.508 -3.976 61.322 1.00 68.06 91 PRO A C 1
ATOM 711 O O . PRO A 1 91 ? -22.610 -2.815 60.908 1.00 68.06 91 PRO A O 1
ATOM 714 N N . PRO A 1 92 ? -23.162 -4.400 62.418 1.00 66.12 92 PRO A N 1
ATOM 715 C CA . PRO A 1 92 ? -23.933 -3.476 63.233 1.00 66.12 92 PRO A CA 1
ATOM 716 C C . PRO A 1 92 ? -23.006 -2.349 63.695 1.00 66.12 92 PRO A C 1
ATOM 718 O O . PRO A 1 92 ? -21.932 -2.606 64.246 1.00 66.12 92 PRO A O 1
ATOM 721 N N . LEU A 1 93 ? -23.411 -1.104 63.429 1.00 63.12 93 LEU A N 1
ATOM 722 C CA . LEU A 1 93 ? -22.751 0.083 63.958 1.00 63.12 93 LEU A CA 1
ATOM 723 C C . LEU A 1 93 ? -22.737 -0.054 65.481 1.00 63.12 93 LEU A C 1
ATOM 725 O O . LEU A 1 93 ? -23.778 0.048 66.126 1.00 63.12 93 LEU A O 1
ATOM 729 N N . GLN A 1 94 ? -21.566 -0.339 66.045 1.00 56.00 94 GLN A N 1
ATOM 730 C CA . GLN A 1 94 ? -21.374 -0.313 67.486 1.00 56.00 94 GLN A CA 1
ATOM 731 C C . GLN A 1 94 ? -21.397 1.156 67.909 1.00 56.00 94 GLN A C 1
ATOM 733 O O . GLN A 1 94 ? -20.382 1.845 67.881 1.00 56.00 94 GLN A O 1
ATOM 738 N N . THR A 1 95 ? -22.590 1.655 68.223 1.00 51.66 95 THR A N 1
ATOM 739 C CA . THR A 1 95 ? -22.776 2.849 69.045 1.00 51.66 95 THR A CA 1
ATOM 740 C C . THR A 1 95 ? -22.222 2.540 70.431 1.00 51.66 95 THR A C 1
ATOM 742 O O . THR A 1 95 ? -22.853 1.799 71.189 1.00 51.66 95 THR A O 1
ATOM 745 N N . GLY A 1 96 ? -21.017 3.041 70.701 1.00 44.78 96 GLY A N 1
ATOM 746 C CA . GLY A 1 96 ? -20.469 3.209 72.046 1.00 44.78 96 GLY A CA 1
ATOM 747 C C . GLY A 1 96 ? -20.837 4.570 72.613 1.00 44.78 96 GLY A C 1
ATOM 748 O O . GLY A 1 96 ? -21.019 5.505 71.798 1.00 44.78 96 GLY A O 1
#

Solvent-accessible surface area (backbone atoms only — not comparable to full-atom values): 5613 Å² total; per-residue (Å²): 113,69,66,60,55,51,53,49,53,51,48,52,55,42,68,73,31,67,66,57,49,50,51,51,50,52,53,50,49,52,53,50,49,54,52,49,52,55,50,50,54,51,49,54,51,51,49,54,50,48,53,52,50,52,52,50,51,52,52,50,54,50,52,54,48,50,51,47,48,68,72,72,39,85,77,74,85,74,57,65,70,60,51,41,70,74,69,46,79,79,76,80,80,82,84,123

Mean predicted aligned error: 14.82 Å